Protein AF-A0A8X8GMK7-F1 (afdb_monomer_lite)

Sequence (97 aa):
MPNFPDDIVREMNNEKKAIESTYQDDGNLQKPKKQKNAYTTIKVSREYKELFDVLAHKAFSKRIEFIEEIIESWAKNNGEQEILELFAKGQLPTRRR

Foldseek 3Di:
DDDDDVVVVVVVVVVVVVVVPPPPDPDDPVVPPPPPPDDDDDDDDPVVVVVLVVVCVVVVHDSVVVVVVVVVVVCVVVVVVVQVVCVVVVNRPDDPD

Organism: Staphylococcus hominis (NCBI:txid1290)

Structure (mmCIF, N/CA/C/O backbone):
data_AF-A0A8X8GMK7-F1
#
_entry.id   AF-A0A8X8GMK7-F1
#
loop_
_atom_site.group_PDB
_atom_site.id
_atom_site.type_symbol
_atom_site.label_atom_id
_atom_site.label_alt_id
_atom_site.label_comp_id
_atom_site.label_asym_id
_atom_site.label_entity_id
_atom_site.label_seq_id
_atom_site.pdbx_PDB_ins_code
_atom_site.Cartn_x
_atom_site.Cartn_y
_atom_site.Cartn_z
_atom_site.occupancy
_atom_site.B_iso_or_equiv
_atom_site.auth_seq_id
_atom_site.auth_comp_id
_atom_site.auth_asym_id
_atom_site.auth_atom_id
_atom_site.pdbx_PDB_model_num
ATOM 1 N N . MET A 1 1 ? 40.656 -11.654 69.606 1.00 53.62 1 MET A N 1
ATOM 2 C CA . MET A 1 1 ? 39.896 -11.028 68.504 1.00 53.62 1 MET A CA 1
ATOM 3 C C . MET A 1 1 ? 39.904 -9.527 68.732 1.00 53.62 1 MET A C 1
ATOM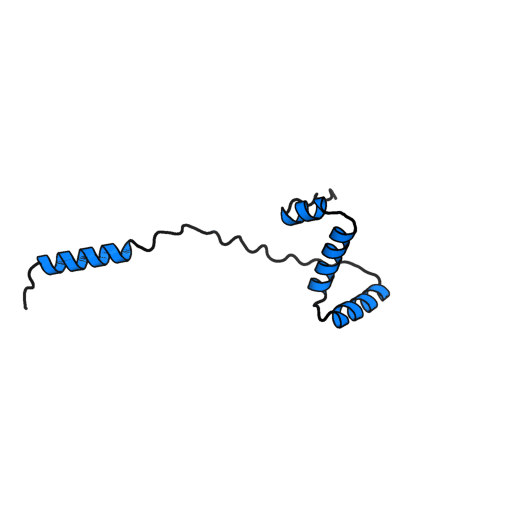 5 O O . MET A 1 1 ? 39.684 -9.145 69.875 1.00 53.62 1 MET A O 1
ATOM 9 N N . PRO A 1 2 ? 40.244 -8.689 67.739 1.00 49.03 2 PRO A N 1
ATOM 10 C CA . PRO A 1 2 ? 40.222 -7.244 67.927 1.00 49.03 2 PRO A CA 1
ATOM 11 C C . PRO A 1 2 ? 38.769 -6.745 67.923 1.00 49.03 2 PRO A C 1
ATOM 13 O O . PRO A 1 2 ? 38.067 -6.891 66.926 1.00 49.03 2 PRO A O 1
ATOM 16 N N . ASN A 1 3 ? 38.326 -6.203 69.061 1.00 60.06 3 ASN A N 1
ATOM 17 C CA . ASN A 1 3 ? 37.055 -5.492 69.206 1.00 60.06 3 ASN A CA 1
ATOM 18 C C . ASN A 1 3 ? 37.198 -4.118 68.545 1.00 60.06 3 ASN A C 1
ATOM 20 O O . ASN A 1 3 ? 37.896 -3.251 69.072 1.00 60.06 3 ASN A O 1
ATOM 24 N N . PHE A 1 4 ? 36.555 -3.929 67.396 1.00 54.84 4 PHE A N 1
ATOM 25 C CA . PHE A 1 4 ? 36.385 -2.602 66.814 1.00 54.84 4 PHE A CA 1
ATOM 26 C C . PHE A 1 4 ? 35.269 -1.857 67.566 1.00 54.84 4 PHE A C 1
ATOM 28 O O . PHE A 1 4 ? 34.264 -2.483 67.903 1.00 54.84 4 PHE A O 1
ATOM 35 N N . PRO A 1 5 ? 35.433 -0.555 67.858 1.00 60.97 5 PRO A N 1
ATOM 36 C CA . PRO A 1 5 ? 34.404 0.243 68.519 1.00 60.97 5 PRO A CA 1
ATOM 37 C C . PRO A 1 5 ? 33.133 0.335 67.656 1.00 60.97 5 PRO A C 1
ATOM 39 O O . PRO A 1 5 ? 33.211 0.558 66.445 1.00 60.97 5 PRO A O 1
ATOM 42 N N . ASP A 1 6 ? 31.969 0.172 68.297 1.00 56.53 6 ASP A N 1
ATOM 43 C CA . ASP A 1 6 ? 30.634 0.071 67.674 1.00 56.53 6 ASP A CA 1
ATOM 44 C C . ASP A 1 6 ? 30.256 1.262 66.770 1.00 56.53 6 ASP A C 1
ATOM 46 O O . ASP A 1 6 ? 29.407 1.135 65.881 1.00 56.53 6 ASP A O 1
ATOM 50 N N . ASP A 1 7 ? 30.911 2.410 66.949 1.00 56.78 7 ASP A N 1
ATOM 51 C CA . ASP A 1 7 ? 30.640 3.629 66.184 1.00 56.78 7 ASP A CA 1
ATOM 52 C C . ASP A 1 7 ? 31.031 3.500 64.701 1.00 56.78 7 ASP A C 1
ATOM 54 O O . ASP A 1 7 ? 30.302 3.978 63.832 1.00 56.78 7 ASP A O 1
ATOM 58 N N . ILE A 1 8 ? 32.095 2.748 64.384 1.00 55.47 8 ILE A N 1
ATOM 59 C CA . ILE A 1 8 ? 32.535 2.517 62.992 1.00 55.47 8 ILE A CA 1
ATOM 60 C C . ILE A 1 8 ? 31.539 1.601 62.257 1.00 55.47 8 ILE A C 1
ATOM 62 O O . ILE A 1 8 ? 31.255 1.777 61.071 1.00 55.47 8 ILE A O 1
ATOM 66 N N . VAL A 1 9 ? 30.951 0.633 62.968 1.00 55.88 9 VAL A N 1
ATOM 67 C CA . VAL A 1 9 ? 29.967 -0.304 62.399 1.00 55.88 9 VAL A CA 1
ATOM 68 C C . VAL A 1 9 ? 28.640 0.405 62.101 1.00 55.88 9 VAL A C 1
ATOM 70 O O . VAL A 1 9 ? 27.962 0.072 61.124 1.00 55.88 9 VAL A O 1
ATOM 73 N N . ARG A 1 10 ? 28.262 1.406 62.908 1.00 54.66 10 ARG A N 1
ATOM 74 C CA . ARG A 1 10 ? 27.065 2.228 62.668 1.00 54.66 10 ARG A CA 1
ATOM 75 C C . ARG A 1 10 ? 27.191 3.103 61.425 1.00 54.66 10 ARG A C 1
ATOM 77 O O . ARG A 1 10 ? 26.233 3.175 60.656 1.00 54.66 10 ARG A O 1
ATOM 84 N N . GLU A 1 11 ? 28.347 3.722 61.212 1.00 53.72 11 GLU A N 1
ATOM 85 C CA . GLU A 1 11 ? 28.585 4.598 60.059 1.00 53.72 11 GLU A CA 1
ATOM 86 C C . GLU A 1 11 ? 28.567 3.798 58.742 1.00 53.72 11 GLU A C 1
ATOM 88 O O . GLU A 1 11 ? 27.818 4.136 57.823 1.00 53.72 11 GLU A O 1
ATOM 93 N N . MET A 1 12 ? 29.217 2.625 58.717 1.00 52.38 12 MET A N 1
ATOM 94 C CA . MET A 1 12 ? 29.182 1.704 57.569 1.00 52.38 12 MET A CA 1
ATOM 95 C C . MET A 1 12 ? 27.779 1.152 57.251 1.00 52.38 12 MET A C 1
ATOM 97 O O . MET A 1 12 ? 27.472 0.857 56.094 1.00 52.38 12 MET A O 1
ATOM 101 N N . ASN A 1 13 ? 26.911 0.982 58.253 1.00 54.53 13 ASN A N 1
ATOM 102 C CA . ASN A 1 13 ? 25.536 0.515 58.036 1.00 54.53 13 ASN A CA 1
ATOM 103 C C . ASN A 1 13 ? 24.609 1.619 57.502 1.00 54.53 13 ASN A C 1
ATOM 105 O O . ASN A 1 13 ? 23.674 1.320 56.755 1.00 54.53 13 ASN A O 1
ATOM 109 N N . ASN A 1 14 ? 24.869 2.883 57.842 1.00 52.59 14 ASN A N 1
ATOM 110 C CA . ASN A 1 14 ? 24.105 4.016 57.320 1.00 52.59 14 ASN A CA 1
ATOM 111 C C . ASN A 1 14 ? 24.487 4.344 55.869 1.00 52.59 14 ASN A C 1
ATOM 113 O O . ASN A 1 14 ? 23.597 4.622 55.065 1.00 52.59 14 ASN A O 1
ATOM 117 N N . GLU A 1 15 ? 25.764 4.214 55.499 1.00 50.28 15 GLU A N 1
ATOM 118 C CA . GLU A 1 15 ? 26.196 4.330 54.099 1.00 50.28 15 GLU A CA 1
ATOM 119 C C . GLU A 1 15 ? 25.602 3.218 53.222 1.00 50.28 15 GLU A C 1
ATOM 121 O O . GLU A 1 15 ? 25.100 3.493 52.133 1.00 50.28 15 GLU A O 1
ATOM 126 N N . LYS A 1 16 ? 25.539 1.969 53.713 1.00 50.47 16 LYS A N 1
ATOM 127 C CA . LYS A 1 16 ? 24.877 0.870 52.983 1.00 50.47 16 LYS A CA 1
ATOM 128 C C . LYS A 1 16 ? 23.379 1.108 52.767 1.00 50.47 16 LYS A C 1
ATOM 130 O O . LYS A 1 16 ? 22.884 0.849 51.673 1.00 50.47 16 LYS A O 1
ATOM 135 N N . LYS A 1 17 ? 22.671 1.665 53.757 1.00 49.53 17 LYS A N 1
ATOM 136 C CA . LYS A 1 17 ? 21.252 2.039 53.608 1.00 49.53 17 LYS A CA 1
ATOM 137 C C . LYS A 1 17 ? 21.028 3.191 52.624 1.00 49.53 17 LYS A C 1
ATOM 139 O O . LYS A 1 17 ? 20.006 3.204 51.943 1.00 49.53 17 LYS A O 1
ATOM 144 N N . ALA A 1 18 ? 21.957 4.143 52.526 1.00 48.66 18 ALA A N 1
ATOM 145 C CA . ALA A 1 18 ? 21.857 5.250 51.574 1.00 48.66 18 ALA A CA 1
ATOM 146 C C . ALA A 1 18 ? 22.052 4.790 50.115 1.00 48.66 18 ALA A C 1
ATOM 148 O O . ALA A 1 18 ? 21.418 5.326 49.205 1.00 48.66 18 ALA A O 1
ATOM 149 N N . ILE A 1 19 ? 22.870 3.755 49.891 1.00 50.47 19 ILE A N 1
ATOM 150 C CA . ILE A 1 19 ? 23.120 3.201 48.552 1.00 50.47 19 ILE A CA 1
ATOM 151 C C . ILE A 1 19 ? 21.961 2.291 48.098 1.00 50.47 19 ILE A C 1
ATOM 153 O O . ILE A 1 19 ? 21.599 2.308 46.923 1.00 50.47 19 ILE A O 1
ATOM 157 N N . GLU A 1 20 ? 21.306 1.568 49.015 1.00 47.34 20 GLU A N 1
ATOM 158 C CA . GLU A 1 20 ? 20.099 0.774 48.704 1.00 47.34 20 GLU A CA 1
ATOM 159 C C . GLU A 1 20 ? 18.844 1.629 48.431 1.00 47.34 20 GLU A C 1
ATOM 161 O O . GLU A 1 20 ? 17.880 1.134 47.853 1.00 47.34 20 GLU A O 1
ATOM 166 N N . SER A 1 21 ? 18.850 2.920 48.788 1.00 50.53 21 SER A N 1
ATOM 167 C CA . SER A 1 21 ? 17.683 3.814 48.685 1.00 50.53 21 SER A CA 1
ATOM 168 C C . SER A 1 21 ? 17.629 4.677 47.410 1.00 50.53 21 SER A C 1
ATOM 170 O O . SER A 1 21 ? 16.716 5.495 47.286 1.00 50.53 21 SER A O 1
ATOM 172 N N . THR A 1 22 ? 18.563 4.524 46.461 1.00 48.31 22 THR A N 1
ATOM 173 C CA . THR A 1 22 ? 18.612 5.369 45.239 1.00 48.31 22 THR A CA 1
ATOM 174 C C . THR A 1 22 ? 18.241 4.632 43.943 1.00 48.31 22 THR A C 1
ATOM 176 O O . THR A 1 22 ? 18.332 5.196 42.860 1.00 48.31 22 THR A O 1
ATOM 179 N N . TYR A 1 23 ? 17.714 3.409 44.021 1.00 46.66 23 TYR A N 1
ATOM 180 C CA . TYR A 1 23 ? 16.940 2.838 42.914 1.00 46.66 23 TYR A CA 1
ATOM 181 C C . TYR A 1 23 ? 15.498 2.695 43.373 1.00 46.66 23 TYR A C 1
ATOM 183 O O . TYR A 1 23 ? 15.010 1.614 43.694 1.00 46.66 23 TYR A O 1
ATOM 191 N N . GLN A 1 24 ? 14.845 3.855 43.463 1.00 44.81 24 GLN A N 1
ATOM 192 C CA . GLN A 1 24 ? 13.397 3.934 43.457 1.00 44.81 24 GLN A CA 1
ATOM 193 C C . GLN A 1 24 ? 12.903 3.199 42.211 1.00 44.81 24 GLN A C 1
ATOM 195 O O . GLN A 1 24 ? 13.209 3.583 41.088 1.00 44.81 24 GLN A O 1
ATOM 200 N N . ASP A 1 25 ? 12.252 2.067 42.455 1.00 44.69 25 ASP A N 1
ATOM 201 C CA . ASP A 1 25 ? 10.926 1.733 41.944 1.00 44.69 25 ASP A CA 1
ATOM 202 C C . ASP A 1 25 ? 10.407 2.676 40.842 1.00 44.69 25 ASP A C 1
ATOM 204 O O . ASP A 1 25 ? 9.477 3.455 41.047 1.00 44.69 25 ASP A O 1
ATOM 208 N N . ASP A 1 26 ? 10.979 2.571 39.640 1.00 43.38 26 ASP A N 1
ATOM 209 C CA . ASP A 1 26 ? 10.242 2.868 38.416 1.00 43.38 26 ASP A CA 1
ATOM 210 C C . ASP A 1 26 ? 9.256 1.721 38.228 1.00 43.38 26 ASP A C 1
ATOM 212 O O . ASP A 1 26 ? 9.471 0.740 37.500 1.00 43.38 26 ASP A O 1
ATOM 216 N N . GLY A 1 27 ? 8.186 1.841 39.009 1.00 40.34 27 GLY A N 1
ATOM 217 C CA . GLY A 1 27 ? 7.087 0.920 39.069 1.00 40.34 27 GLY A CA 1
ATOM 218 C C . GLY A 1 27 ? 6.628 0.598 37.666 1.00 40.34 27 GLY A C 1
ATOM 219 O O . GLY A 1 27 ? 6.255 1.479 36.901 1.00 40.34 27 GLY A O 1
ATOM 220 N N . ASN A 1 28 ? 6.649 -0.694 37.352 1.00 46.03 28 ASN A N 1
ATOM 221 C CA . ASN A 1 28 ? 5.711 -1.302 36.427 1.00 46.03 28 ASN A CA 1
ATOM 222 C C . ASN A 1 28 ? 5.439 -0.440 35.181 1.00 46.03 28 ASN A C 1
ATOM 224 O O . ASN A 1 28 ? 4.286 -0.202 34.815 1.00 46.03 28 ASN A O 1
ATOM 228 N N . LEU A 1 29 ? 6.501 0.010 34.499 1.00 45.72 29 LEU A N 1
ATOM 229 C CA . LEU A 1 29 ? 6.415 0.285 33.075 1.00 45.72 29 LEU A CA 1
ATOM 230 C C . LEU A 1 29 ? 6.065 -1.069 32.469 1.00 45.72 29 LEU A C 1
ATOM 232 O O . LEU A 1 29 ? 6.937 -1.855 32.091 1.00 45.72 29 LEU A O 1
ATOM 236 N N . GLN A 1 30 ? 4.761 -1.369 32.439 1.00 47.50 30 GLN A N 1
ATOM 237 C CA . GLN A 1 30 ? 4.170 -2.275 31.483 1.00 47.50 30 GLN A CA 1
ATOM 238 C C . GLN A 1 30 ? 4.698 -1.761 30.158 1.00 47.50 30 GLN A C 1
ATOM 240 O O . GLN A 1 30 ? 4.139 -0.830 29.581 1.00 47.50 30 GLN A O 1
ATOM 245 N N . LYS A 1 31 ? 5.839 -2.318 29.725 1.00 48.03 31 LYS A N 1
ATOM 246 C CA . LYS A 1 31 ? 6.364 -2.140 28.382 1.00 48.03 31 LYS A CA 1
ATOM 247 C C . LYS A 1 31 ? 5.125 -2.293 27.522 1.00 48.03 31 LYS A C 1
ATOM 249 O O . LYS A 1 31 ? 4.500 -3.356 27.657 1.00 48.03 31 LYS A O 1
ATOM 254 N N . PRO A 1 32 ? 4.702 -1.252 26.778 1.00 47.31 32 PRO A N 1
ATOM 255 C CA . PRO A 1 32 ? 3.470 -1.319 26.016 1.00 47.31 32 PRO A CA 1
ATOM 256 C C . PRO A 1 32 ? 3.561 -2.634 25.272 1.00 47.31 32 PRO A C 1
ATOM 258 O O . PRO A 1 32 ? 4.564 -2.860 24.587 1.00 47.31 32 PRO A O 1
ATOM 261 N N . LYS A 1 33 ? 2.644 -3.569 25.583 1.00 48.94 33 LYS A N 1
ATOM 262 C CA . LYS A 1 33 ? 2.682 -4.922 25.027 1.00 48.94 33 LYS A CA 1
ATOM 263 C C . LYS A 1 33 ? 2.848 -4.687 23.542 1.00 48.9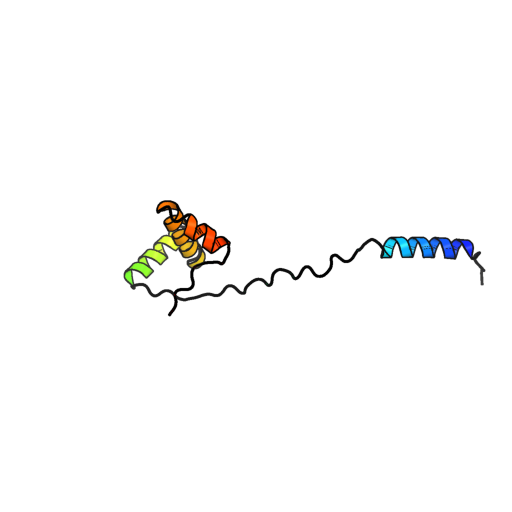4 33 LYS A C 1
ATOM 265 O O . LYS A 1 33 ? 1.915 -4.150 22.952 1.00 48.94 33 LYS A O 1
ATOM 270 N N . LYS A 1 34 ? 4.035 -4.973 22.983 1.00 50.53 34 LYS A N 1
ATOM 271 C CA . LYS A 1 34 ? 4.285 -4.802 21.553 1.00 50.53 34 LYS A CA 1
ATOM 272 C C . LYS A 1 34 ? 3.165 -5.592 20.913 1.00 50.53 34 LYS A C 1
ATOM 274 O O . LYS A 1 34 ? 3.145 -6.819 21.058 1.00 50.53 34 LYS A O 1
ATOM 279 N N . GLN A 1 35 ? 2.167 -4.890 20.375 1.00 56.44 35 GLN A N 1
ATOM 280 C CA . GLN A 1 35 ? 1.065 -5.545 19.704 1.00 56.44 35 GLN A CA 1
ATOM 281 C C . GLN A 1 35 ? 1.760 -6.393 18.658 1.00 56.44 35 GLN A C 1
ATOM 283 O O . GLN A 1 35 ? 2.572 -5.886 17.886 1.00 56.44 35 GLN A O 1
ATOM 288 N N . LYS A 1 36 ? 1.591 -7.713 18.759 1.00 57.78 36 LYS A N 1
ATOM 289 C CA . LYS A 1 36 ? 2.208 -8.618 17.799 1.00 57.78 36 LYS A CA 1
ATOM 290 C C . LYS A 1 36 ? 1.736 -8.131 16.439 1.00 57.78 36 LYS A C 1
ATOM 292 O O . LYS A 1 36 ? 0.526 -8.029 16.248 1.00 57.78 36 LYS A O 1
ATOM 297 N N . ASN A 1 37 ? 2.674 -7.792 15.557 1.00 70.81 37 ASN A N 1
ATOM 298 C CA . ASN A 1 37 ? 2.340 -7.346 14.214 1.00 70.81 37 ASN A CA 1
ATOM 299 C C . ASN A 1 37 ? 1.414 -8.400 13.600 1.00 70.81 37 ASN A C 1
ATOM 301 O O . ASN A 1 37 ? 1.797 -9.561 13.439 1.00 70.81 37 ASN A O 1
ATOM 305 N N . ALA A 1 38 ? 0.162 -8.015 13.368 1.00 78.69 38 ALA A N 1
ATOM 306 C CA . ALA A 1 38 ? -0.833 -8.888 12.783 1.00 78.69 38 ALA A CA 1
ATOM 307 C C . ALA A 1 38 ? -0.715 -8.746 11.270 1.00 78.69 38 ALA A C 1
ATOM 309 O O . ALA A 1 38 ? -1.069 -7.717 10.703 1.00 78.69 38 ALA A O 1
ATOM 310 N N . TYR A 1 39 ? -0.181 -9.775 10.621 1.00 83.81 39 TYR A N 1
ATOM 311 C CA . TYR A 1 39 ? -0.071 -9.799 9.170 1.00 83.81 39 TYR A CA 1
ATOM 312 C C . TYR A 1 39 ? -1.351 -10.363 8.557 1.00 83.81 39 TYR A C 1
ATOM 314 O O . TYR A 1 39 ? -1.930 -11.327 9.060 1.00 83.81 39 TYR A O 1
ATOM 322 N N . THR A 1 40 ? -1.779 -9.765 7.451 1.00 86.69 40 THR A N 1
ATOM 323 C CA . THR A 1 40 ? -2.921 -10.222 6.655 1.00 86.69 40 THR A CA 1
ATOM 324 C C . THR A 1 40 ? -2.520 -10.360 5.189 1.00 86.69 40 THR A C 1
ATOM 326 O O . THR A 1 40 ? -1.442 -9.927 4.782 1.00 86.69 40 THR A O 1
ATOM 329 N N . THR A 1 41 ? -3.368 -10.993 4.383 1.00 88.62 41 THR A N 1
ATOM 330 C CA . THR A 1 41 ? -3.136 -11.190 2.948 1.00 88.62 41 THR A CA 1
ATOM 331 C C . THR A 1 41 ? -4.153 -10.398 2.136 1.00 88.62 41 THR A C 1
ATOM 333 O O . THR A 1 41 ? -5.357 -10.511 2.360 1.00 88.62 41 THR A O 1
ATOM 336 N N . ILE A 1 42 ? -3.668 -9.636 1.155 1.00 88.12 42 ILE A N 1
ATOM 337 C CA . ILE A 1 42 ? -4.492 -8.932 0.167 1.00 88.12 42 ILE A CA 1
ATOM 338 C C . ILE A 1 42 ? -4.418 -9.713 -1.146 1.00 88.12 42 ILE A C 1
ATOM 340 O O . ILE A 1 42 ? -3.337 -10.110 -1.582 1.00 88.12 42 ILE A O 1
ATOM 344 N N . LYS A 1 43 ? -5.571 -9.963 -1.774 1.00 93.00 43 LYS A N 1
ATOM 345 C CA . LYS A 1 43 ? -5.630 -10.586 -3.100 1.00 93.00 43 LYS A CA 1
ATOM 346 C C . LYS A 1 43 ? -5.529 -9.509 -4.173 1.00 93.00 43 LYS A C 1
ATOM 348 O O . LYS A 1 43 ? -6.275 -8.538 -4.140 1.00 93.00 43 LYS A O 1
ATOM 353 N N . VAL A 1 44 ? -4.642 -9.728 -5.134 1.00 92.62 44 VAL A N 1
ATOM 354 C CA . VAL A 1 44 ? -4.450 -8.889 -6.322 1.00 92.62 44 VAL A CA 1
ATOM 355 C C . VAL A 1 44 ? -4.355 -9.788 -7.552 1.00 92.62 44 VAL A C 1
ATOM 357 O O . VAL A 1 44 ? -4.062 -10.981 -7.429 1.00 92.62 44 VAL A O 1
ATOM 360 N N . SER A 1 45 ? -4.620 -9.244 -8.737 1.00 95.94 45 SER A N 1
ATOM 361 C CA . SER A 1 45 ? -4.417 -9.978 -9.987 1.00 95.94 45 SER A CA 1
ATOM 362 C C . SER A 1 45 ? -2.927 -10.228 -10.238 1.00 95.94 45 SER A C 1
ATOM 364 O O . SER A 1 45 ? -2.048 -9.522 -9.736 1.00 95.94 45 SER A O 1
ATOM 366 N N . ARG A 1 46 ? -2.637 -11.276 -11.017 1.00 94.88 46 ARG A N 1
ATOM 367 C CA . ARG A 1 46 ? -1.266 -11.733 -11.269 1.00 94.88 46 ARG A CA 1
ATOM 368 C C . ARG A 1 46 ? -0.393 -10.649 -11.905 1.00 94.88 46 ARG A C 1
ATOM 370 O O . ARG A 1 46 ? 0.729 -10.453 -11.456 1.00 94.88 46 ARG A O 1
ATOM 377 N N . GLU A 1 47 ? -0.926 -9.932 -12.887 1.00 96.06 47 GLU A N 1
ATOM 378 C CA . GLU A 1 47 ? -0.209 -8.871 -13.608 1.00 96.06 47 GLU A CA 1
ATOM 379 C C . GLU A 1 47 ? 0.252 -7.757 -12.659 1.00 96.06 47 GLU A C 1
ATOM 381 O O . GLU A 1 47 ? 1.402 -7.324 -12.694 1.00 96.06 47 GLU A O 1
ATOM 386 N N . TYR A 1 48 ? -0.612 -7.355 -11.725 1.00 94.62 48 TYR A N 1
ATOM 387 C CA . TYR A 1 48 ? -0.280 -6.330 -10.739 1.00 94.62 48 TYR A CA 1
ATOM 388 C C . TYR A 1 48 ? 0.705 -6.831 -9.688 1.00 94.62 48 TYR A C 1
ATOM 390 O O . TYR A 1 48 ? 1.518 -6.048 -9.205 1.00 94.62 48 TYR A O 1
ATOM 398 N N . LYS A 1 49 ? 0.683 -8.127 -9.352 1.00 93.62 49 LYS A N 1
ATOM 399 C CA . LYS A 1 49 ? 1.712 -8.722 -8.493 1.00 93.62 49 LYS A CA 1
ATOM 400 C C . LYS A 1 49 ? 3.089 -8.659 -9.160 1.00 93.62 49 LYS A C 1
ATOM 402 O O . LYS A 1 49 ? 4.065 -8.323 -8.496 1.00 93.62 49 LYS A O 1
ATOM 407 N N . GLU A 1 50 ? 3.173 -8.998 -10.443 1.00 95.06 50 GLU A N 1
ATOM 408 C CA . GLU A 1 50 ? 4.433 -8.959 -11.196 1.00 95.06 50 GLU A CA 1
ATOM 409 C C . GLU A 1 50 ? 4.966 -7.522 -11.293 1.00 95.06 50 GLU A C 1
ATOM 411 O O . GLU A 1 50 ? 6.132 -7.279 -10.981 1.00 95.06 50 GLU A O 1
ATOM 416 N N . LEU A 1 51 ? 4.096 -6.551 -11.596 1.00 95.31 51 LEU A N 1
ATOM 417 C CA . LEU A 1 51 ? 4.448 -5.130 -11.571 1.00 95.31 51 LEU A CA 1
ATOM 418 C C . LEU A 1 51 ? 4.930 -4.680 -10.184 1.00 95.31 51 LEU A C 1
ATOM 420 O O . LEU A 1 51 ? 5.964 -4.024 -10.061 1.00 95.31 51 LEU A O 1
ATOM 424 N N . PHE A 1 52 ? 4.200 -5.052 -9.134 1.00 94.50 52 PHE A N 1
ATOM 425 C CA . PHE A 1 52 ? 4.539 -4.718 -7.755 1.00 94.50 52 PHE A CA 1
ATOM 426 C C . PHE A 1 52 ? 5.913 -5.265 -7.346 1.00 94.50 52 PHE A C 1
ATOM 428 O O . PHE A 1 52 ? 6.694 -4.549 -6.725 1.00 94.50 52 PHE A O 1
ATOM 435 N N . ASP A 1 53 ? 6.238 -6.502 -7.732 1.00 93.00 53 ASP A N 1
ATOM 436 C CA . ASP A 1 53 ? 7.531 -7.122 -7.437 1.00 93.00 53 ASP A CA 1
ATOM 437 C C . ASP A 1 53 ? 8.698 -6.360 -8.081 1.00 93.00 53 ASP A C 1
ATOM 439 O O . ASP A 1 53 ? 9.724 -6.138 -7.434 1.00 93.00 53 ASP A O 1
ATOM 443 N N . VAL A 1 54 ? 8.525 -5.908 -9.326 1.00 95.56 54 VAL A N 1
ATOM 444 C CA . VAL A 1 54 ? 9.523 -5.091 -10.034 1.00 95.56 54 VAL A CA 1
ATOM 445 C C . VAL A 1 54 ? 9.696 -3.728 -9.363 1.00 95.56 54 VAL A C 1
ATOM 447 O O . VAL A 1 54 ? 10.826 -3.272 -9.176 1.00 95.56 54 VAL A O 1
ATOM 450 N N . LEU A 1 55 ? 8.595 -3.080 -8.977 1.00 94.50 55 LEU A N 1
ATOM 451 C CA . LEU A 1 55 ? 8.630 -1.773 -8.319 1.00 94.50 55 LEU A CA 1
ATOM 452 C C . LEU A 1 55 ? 9.276 -1.846 -6.930 1.00 94.50 55 LEU A C 1
ATOM 454 O O . LEU A 1 55 ? 10.156 -1.039 -6.639 1.00 94.50 55 LEU A O 1
ATOM 458 N N . ALA A 1 56 ? 8.914 -2.843 -6.119 1.00 93.81 56 ALA A N 1
ATOM 459 C CA . ALA A 1 56 ? 9.507 -3.057 -4.800 1.00 93.81 56 ALA A CA 1
ATOM 460 C C . ALA A 1 56 ? 11.020 -3.303 -4.899 1.00 93.81 56 ALA A C 1
ATOM 462 O O . ALA A 1 56 ? 11.802 -2.707 -4.160 1.00 93.81 56 ALA A O 1
ATOM 463 N N . HIS A 1 57 ? 11.444 -4.127 -5.866 1.00 94.06 57 HIS A N 1
ATOM 464 C CA . HIS A 1 57 ? 12.860 -4.375 -6.122 1.00 94.06 57 HIS A CA 1
ATOM 465 C C . HIS A 1 57 ? 13.597 -3.098 -6.547 1.00 94.06 57 HIS A C 1
ATOM 467 O O . HIS A 1 57 ? 14.688 -2.822 -6.057 1.00 94.06 57 HIS A O 1
ATOM 473 N N . LYS A 1 58 ? 13.000 -2.292 -7.435 1.00 93.88 58 LYS A N 1
ATOM 474 C CA . LYS A 1 58 ? 13.580 -1.017 -7.887 1.00 93.88 58 LYS A CA 1
ATOM 475 C C . LYS A 1 58 ? 13.715 0.002 -6.750 1.00 93.88 58 LYS A C 1
ATOM 477 O O . LYS A 1 58 ? 14.663 0.780 -6.756 1.00 93.88 58 LYS A O 1
ATOM 482 N N . ALA A 1 59 ? 12.791 -0.013 -5.793 1.00 90.75 59 ALA A N 1
ATOM 483 C CA . ALA A 1 59 ? 12.826 0.833 -4.603 1.00 90.75 59 ALA A CA 1
ATOM 484 C C . ALA A 1 59 ? 13.800 0.333 -3.516 1.00 90.75 59 ALA A C 1
ATOM 486 O O . ALA A 1 59 ? 13.971 1.016 -2.514 1.00 90.75 59 ALA A O 1
ATOM 487 N N . PHE A 1 60 ? 14.437 -0.835 -3.692 1.00 91.75 60 PHE A N 1
ATOM 488 C CA . PHE A 1 60 ? 15.227 -1.516 -2.654 1.00 91.75 60 PHE A CA 1
ATOM 489 C C . PHE A 1 60 ? 14.453 -1.748 -1.338 1.00 91.75 60 PHE A C 1
ATOM 491 O O . PHE A 1 60 ? 15.054 -1.868 -0.271 1.00 91.75 60 PHE A O 1
ATOM 498 N N . SER A 1 61 ? 13.125 -1.869 -1.418 1.00 90.19 61 SER A N 1
ATOM 499 C CA . SER A 1 61 ? 12.237 -2.020 -0.261 1.00 90.19 61 SER A CA 1
ATOM 500 C C . SER A 1 61 ? 11.703 -3.444 -0.147 1.00 90.19 61 SER A C 1
ATOM 502 O O . SER A 1 61 ? 11.468 -4.137 -1.145 1.00 90.19 61 SER A O 1
ATOM 504 N N . LYS A 1 62 ? 11.445 -3.905 1.083 1.00 91.88 62 LYS A N 1
ATOM 505 C CA . LYS A 1 62 ? 10.690 -5.151 1.270 1.00 91.88 62 LYS A CA 1
ATOM 506 C C . LYS A 1 62 ? 9.256 -4.935 0.809 1.00 91.88 62 LYS A C 1
ATOM 508 O O . LYS A 1 62 ? 8.687 -3.873 1.015 1.00 91.88 62 LYS A O 1
ATOM 513 N N . ARG A 1 63 ? 8.625 -5.984 0.277 1.00 88.94 63 ARG A N 1
ATOM 514 C CA . ARG A 1 63 ? 7.225 -5.937 -0.180 1.00 88.94 63 ARG A CA 1
ATOM 515 C C . ARG A 1 63 ? 6.272 -5.324 0.855 1.00 88.94 63 ARG A C 1
ATOM 517 O O . ARG A 1 63 ? 5.429 -4.518 0.503 1.00 88.94 63 ARG A O 1
ATOM 524 N N . ILE A 1 64 ? 6.400 -5.708 2.124 1.00 90.44 64 ILE A N 1
ATOM 525 C CA . ILE A 1 64 ? 5.514 -5.213 3.189 1.00 90.44 64 ILE A CA 1
ATOM 526 C C . ILE A 1 64 ? 5.714 -3.709 3.399 1.00 90.44 64 ILE A C 1
ATOM 528 O O . ILE A 1 64 ? 4.753 -2.958 3.299 1.00 90.44 64 ILE A O 1
ATOM 532 N N . GLU A 1 65 ? 6.963 -3.284 3.591 1.00 90.44 65 GLU A N 1
ATOM 533 C CA . GLU A 1 65 ? 7.336 -1.874 3.777 1.00 90.44 65 GLU A CA 1
ATOM 534 C C . GLU A 1 65 ? 6.899 -1.027 2.568 1.00 90.44 65 GLU 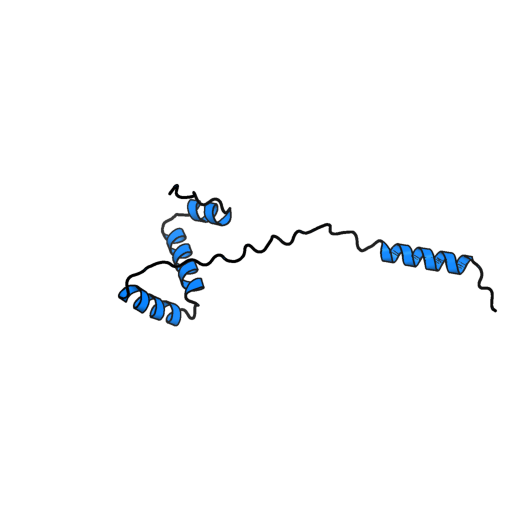A C 1
ATOM 536 O O . GLU A 1 65 ? 6.350 0.056 2.724 1.00 90.44 65 GLU A O 1
ATOM 541 N N . PHE A 1 66 ? 7.047 -1.566 1.356 1.00 93.56 66 PHE A N 1
ATOM 542 C CA . PHE A 1 66 ? 6.628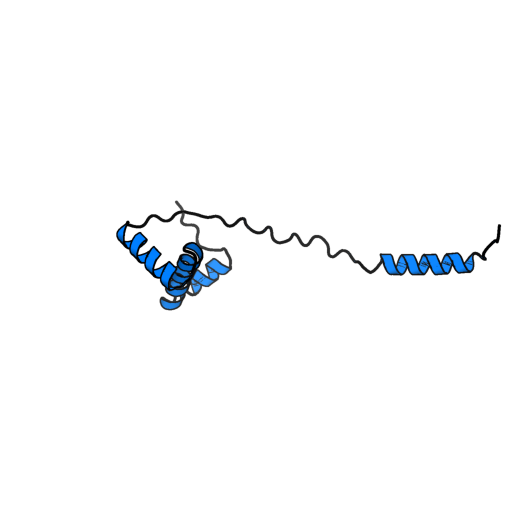 -0.895 0.129 1.00 93.56 66 PHE A CA 1
ATOM 543 C C . PHE A 1 66 ? 5.100 -0.752 0.019 1.00 93.56 66 PHE A C 1
ATOM 545 O O . PHE A 1 66 ? 4.609 0.266 -0.458 1.00 93.56 66 PHE A O 1
ATOM 552 N N . ILE A 1 67 ? 4.323 -1.740 0.481 1.00 93.44 67 ILE A N 1
ATOM 553 C CA . ILE A 1 67 ? 2.856 -1.622 0.557 1.00 93.44 67 ILE A CA 1
ATOM 554 C C . ILE A 1 67 ? 2.457 -0.540 1.564 1.00 93.44 67 ILE A C 1
ATOM 556 O O . ILE A 1 67 ? 1.578 0.264 1.263 1.00 93.44 67 ILE A O 1
ATOM 560 N N . GLU A 1 68 ? 3.090 -0.513 2.737 1.00 92.25 68 GLU A N 1
ATOM 561 C CA . GLU A 1 68 ? 2.827 0.492 3.774 1.00 92.25 68 GLU A CA 1
ATOM 562 C C . GLU A 1 68 ? 3.122 1.909 3.254 1.00 92.25 68 GLU A C 1
ATOM 564 O O . GLU A 1 68 ? 2.273 2.794 3.365 1.00 92.25 68 GLU A O 1
ATOM 569 N N . GLU A 1 69 ? 4.253 2.096 2.570 1.00 92.62 69 GLU A N 1
ATOM 570 C CA . GLU A 1 69 ? 4.631 3.366 1.942 1.00 92.62 69 GLU A CA 1
ATOM 571 C C . GLU A 1 69 ? 3.629 3.816 0.868 1.00 92.62 69 GLU A C 1
ATOM 573 O O . GLU A 1 69 ? 3.255 4.992 0.822 1.00 92.62 69 GLU A O 1
ATOM 578 N N . ILE A 1 70 ? 3.153 2.894 0.021 1.00 93.12 70 ILE A N 1
ATOM 579 C CA . ILE A 1 70 ? 2.131 3.192 -0.994 1.00 93.12 70 ILE A CA 1
ATOM 580 C C . ILE A 1 70 ? 0.831 3.650 -0.329 1.00 93.12 70 ILE A C 1
ATOM 582 O O . ILE A 1 70 ? 0.239 4.632 -0.778 1.00 93.12 70 ILE A O 1
ATOM 586 N N . ILE A 1 71 ? 0.386 2.962 0.727 1.00 92.50 71 ILE A N 1
ATOM 587 C CA . ILE A 1 71 ? -0.855 3.299 1.437 1.00 92.50 71 ILE A CA 1
ATOM 588 C C . ILE A 1 71 ? -0.746 4.692 2.060 1.00 92.50 71 ILE A C 1
ATOM 590 O O . ILE A 1 71 ? -1.631 5.525 1.856 1.00 92.50 71 ILE A O 1
ATOM 594 N N . GLU A 1 72 ? 0.348 4.972 2.771 1.00 90.62 72 GLU A N 1
ATOM 595 C CA . GLU A 1 72 ? 0.570 6.283 3.380 1.00 90.62 72 GLU A CA 1
ATOM 596 C C . GLU A 1 72 ? 0.664 7.401 2.341 1.00 90.62 72 GLU A C 1
ATOM 598 O O . GLU A 1 72 ? 0.067 8.464 2.513 1.00 90.62 72 GLU A O 1
ATOM 603 N N . SER A 1 73 ? 1.415 7.171 1.263 1.00 91.81 73 SER A N 1
ATOM 604 C CA . SER A 1 73 ? 1.620 8.160 0.204 1.00 91.81 73 SER A CA 1
ATOM 605 C C . SER A 1 73 ? 0.320 8.460 -0.528 1.00 91.81 73 SER A C 1
ATOM 607 O O . SER A 1 73 ? 0.010 9.620 -0.790 1.00 91.81 73 SER A O 1
ATOM 609 N N . TRP A 1 74 ? -0.476 7.430 -0.822 1.00 94.31 74 TRP A N 1
ATOM 610 C CA . TRP A 1 74 ? -1.789 7.609 -1.426 1.00 94.31 74 TRP A CA 1
ATOM 611 C C . TRP A 1 74 ? -2.709 8.417 -0.505 1.00 94.31 74 TRP A C 1
ATOM 613 O O . TRP A 1 74 ? -3.310 9.385 -0.962 1.00 94.31 74 TRP A O 1
ATOM 623 N N . ALA A 1 75 ? -2.775 8.097 0.790 1.00 91.19 75 ALA A N 1
ATOM 624 C CA . ALA A 1 75 ? -3.617 8.835 1.730 1.00 91.19 75 ALA A CA 1
ATOM 625 C C . ALA A 1 75 ? -3.210 10.317 1.841 1.00 91.19 75 ALA A C 1
ATOM 627 O O . ALA A 1 75 ? -4.064 11.199 1.750 1.00 91.19 75 ALA A O 1
ATOM 628 N N . LYS A 1 76 ? -1.903 10.604 1.940 1.00 90.88 76 LYS A N 1
ATOM 629 C CA . LYS A 1 76 ? -1.367 11.979 1.962 1.00 90.88 76 LYS A CA 1
ATOM 630 C C . LYS A 1 76 ? -1.712 12.747 0.680 1.00 90.88 76 LYS A C 1
ATOM 632 O O . LYS A 1 76 ? -2.165 13.885 0.750 1.00 90.88 76 LYS A O 1
ATOM 637 N N . ASN A 1 77 ? -1.546 12.118 -0.484 1.00 93.25 77 ASN A N 1
ATOM 638 C CA . ASN A 1 77 ? -1.764 12.767 -1.781 1.00 93.25 77 ASN A CA 1
ATOM 639 C C . ASN A 1 77 ? -3.245 13.014 -2.108 1.00 93.25 77 ASN A C 1
ATOM 641 O O . ASN A 1 77 ? -3.541 13.896 -2.909 1.00 93.25 77 ASN A O 1
ATOM 645 N N . ASN A 1 78 ? -4.165 12.257 -1.503 1.00 91.88 78 ASN A N 1
ATOM 646 C CA . ASN A 1 78 ? -5.608 12.421 -1.707 1.00 91.88 78 ASN A CA 1
ATOM 647 C C . ASN A 1 78 ? -6.290 13.257 -0.611 1.00 91.88 78 ASN A C 1
ATOM 649 O O . ASN A 1 78 ? -7.503 13.430 -0.649 1.00 91.88 78 ASN A O 1
ATOM 653 N N . GLY A 1 79 ? -5.531 13.804 0.345 1.00 87.44 79 GLY A N 1
ATOM 654 C CA . GLY A 1 79 ? -6.087 14.634 1.416 1.00 87.44 79 GLY A CA 1
ATOM 655 C C . GLY A 1 79 ? -6.809 13.846 2.513 1.00 87.44 79 GLY A C 1
ATOM 656 O O . GLY A 1 79 ? -7.560 14.433 3.286 1.00 87.44 79 GLY A O 1
ATOM 657 N N . GLU A 1 80 ? -6.551 12.541 2.638 1.00 89.50 80 GLU A N 1
ATOM 658 C CA . GLU A 1 80 ? -7.149 11.648 3.644 1.00 89.50 80 GLU A CA 1
ATOM 659 C C . GLU A 1 80 ? -6.456 11.783 5.017 1.00 89.50 80 GLU A C 1
ATOM 661 O O . GLU A 1 80 ? -6.142 10.801 5.699 1.00 89.50 80 GLU A O 1
ATOM 666 N N . GLN A 1 81 ? -6.174 13.023 5.425 1.00 85.81 81 GLN A N 1
ATOM 667 C CA . GLN A 1 81 ? -5.425 13.330 6.643 1.00 85.81 81 GLN A CA 1
ATOM 668 C C . GLN A 1 81 ? -6.180 12.863 7.896 1.00 85.81 81 GLN A C 1
ATOM 670 O O . GLN A 1 81 ? -5.577 12.309 8.813 1.00 85.81 81 GLN A O 1
ATOM 675 N N . GLU A 1 82 ? -7.507 13.006 7.902 1.00 86.31 82 GLU A N 1
ATOM 676 C CA . GLU A 1 82 ? -8.371 12.548 8.995 1.00 86.31 82 GLU A CA 1
ATOM 677 C C . GLU A 1 82 ? -8.279 11.028 9.194 1.00 86.31 82 GLU A C 1
ATOM 679 O O . GLU A 1 82 ? -8.192 10.546 10.324 1.00 86.31 82 GLU A O 1
ATOM 684 N N . ILE A 1 83 ? -8.223 10.256 8.101 1.00 87.56 83 ILE A N 1
ATOM 685 C CA . ILE A 1 83 ? -8.071 8.796 8.159 1.00 87.56 83 ILE A CA 1
ATOM 686 C C . ILE A 1 83 ? -6.691 8.420 8.708 1.00 87.56 83 ILE A C 1
ATOM 688 O O . ILE A 1 83 ? -6.593 7.508 9.532 1.00 87.56 83 ILE A O 1
ATOM 692 N N . LEU A 1 84 ? -5.632 9.128 8.303 1.00 87.06 84 LEU A N 1
ATOM 693 C CA . LEU A 1 84 ? -4.281 8.919 8.835 1.00 87.06 84 LEU A CA 1
ATOM 694 C C . LEU A 1 84 ? -4.199 9.233 10.335 1.00 87.06 84 LEU A C 1
ATOM 696 O O . LEU A 1 84 ? -3.561 8.490 11.083 1.00 87.06 84 LEU A O 1
ATOM 700 N N . GLU A 1 85 ? -4.880 10.279 10.803 1.00 88.12 85 GLU A N 1
ATOM 701 C CA . GLU A 1 85 ? -4.961 10.594 12.231 1.00 88.12 85 GLU A CA 1
ATOM 702 C C . GLU A 1 85 ? -5.726 9.530 13.023 1.00 88.12 85 GLU A C 1
ATOM 704 O O . GLU A 1 85 ? -5.293 9.131 14.107 1.00 88.12 85 GLU A O 1
ATOM 709 N N . LEU A 1 86 ? -6.855 9.049 12.493 1.00 87.69 86 LEU A N 1
ATOM 710 C CA . LEU A 1 86 ? -7.617 7.957 13.100 1.00 87.69 86 LEU A CA 1
ATOM 711 C C . LEU A 1 86 ? -6.799 6.661 13.135 1.00 87.69 86 LEU A C 1
ATOM 713 O O . LEU A 1 86 ? -6.839 5.942 14.135 1.00 87.69 86 LEU A O 1
ATOM 717 N N . PHE A 1 87 ? -6.021 6.383 12.086 1.00 87.75 87 PHE A N 1
ATOM 718 C CA . PHE A 1 87 ? -5.091 5.257 12.042 1.00 87.75 87 PHE A CA 1
ATOM 719 C C . PHE A 1 87 ? -4.004 5.367 13.113 1.00 87.75 87 PHE A C 1
ATOM 721 O O . PHE A 1 87 ? -3.828 4.426 13.885 1.00 87.75 87 PHE A O 1
ATOM 728 N N . ALA A 1 88 ? -3.351 6.526 13.238 1.00 85.25 88 ALA A N 1
ATOM 729 C CA . ALA A 1 88 ? -2.339 6.774 14.267 1.00 85.25 88 ALA A CA 1
ATOM 730 C C . ALA A 1 88 ? -2.899 6.629 15.695 1.00 85.25 88 ALA A C 1
ATOM 732 O O . ALA A 1 88 ? -2.194 6.194 16.605 1.00 85.25 88 ALA A O 1
ATOM 733 N N . LYS A 1 89 ? -4.185 6.949 15.889 1.00 87.44 89 LYS A N 1
ATOM 734 C CA . LYS A 1 89 ? -4.910 6.785 17.161 1.00 87.44 89 LYS A CA 1
ATOM 735 C C . LYS A 1 89 ? -5.442 5.359 17.383 1.00 87.44 89 LYS A C 1
ATOM 737 O O . LYS A 1 89 ? -5.985 5.083 18.450 1.00 87.44 89 LYS A O 1
ATOM 742 N N . GLY A 1 90 ? -5.318 4.453 16.407 1.00 81.88 90 GLY A N 1
ATOM 743 C CA . GLY A 1 90 ? -5.877 3.095 16.466 1.00 81.88 90 GLY A CA 1
ATOM 744 C C . GLY A 1 90 ? -7.412 3.050 16.425 1.00 81.88 90 GLY A C 1
ATOM 745 O O . GLY A 1 90 ? -8.014 2.067 16.851 1.00 81.88 90 GLY A O 1
ATOM 746 N N . GLN A 1 91 ? -8.046 4.115 15.933 1.00 82.88 91 GLN A N 1
ATOM 747 C CA . GLN A 1 91 ? -9.494 4.346 15.938 1.00 82.88 91 GLN A CA 1
ATOM 748 C C . GLN A 1 91 ? -10.113 4.233 14.538 1.00 82.88 91 GLN A C 1
ATOM 750 O O . GLN A 1 91 ? -11.149 4.842 14.268 1.00 82.88 91 GLN A O 1
ATOM 755 N N . LEU A 1 92 ? -9.495 3.468 13.630 1.00 79.69 92 LEU A N 1
ATOM 756 C CA . LEU A 1 92 ? -10.093 3.230 12.317 1.00 79.69 92 LEU A CA 1
ATOM 757 C C . LEU A 1 92 ? -11.513 2.668 12.486 1.00 79.69 92 LEU A C 1
ATOM 759 O O . LEU A 1 92 ? -11.702 1.725 13.265 1.00 79.69 92 LEU A O 1
ATOM 763 N N . PRO A 1 93 ? -12.512 3.216 11.768 1.00 72.31 93 PRO A N 1
ATOM 764 C CA . PRO A 1 93 ? -13.878 2.743 11.879 1.00 72.31 93 PRO A CA 1
ATOM 765 C C . PRO A 1 93 ? -13.916 1.260 11.518 1.00 72.31 93 PRO A C 1
ATOM 767 O O . PRO A 1 93 ? -13.568 0.850 10.407 1.00 72.31 93 PRO A O 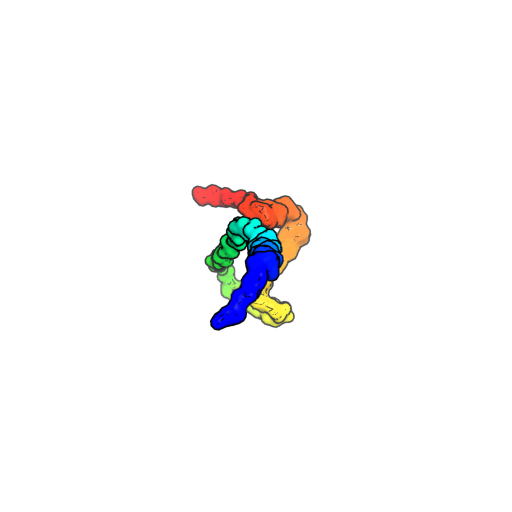1
ATOM 770 N N . THR A 1 94 ? -14.321 0.429 12.478 1.00 69.50 94 THR A N 1
ATOM 771 C CA . THR A 1 94 ? -14.532 -0.989 12.212 1.00 69.50 94 THR A CA 1
ATOM 772 C C . THR A 1 94 ? -15.679 -1.097 11.220 1.00 69.50 94 THR A C 1
ATOM 774 O O . THR A 1 94 ? -16.821 -0.735 11.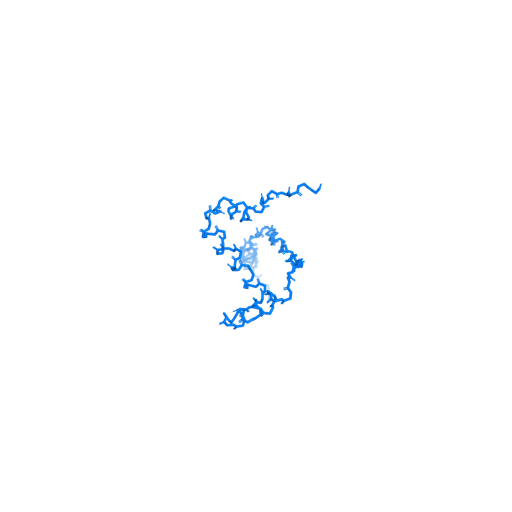508 1.00 69.50 94 THR A O 1
ATOM 777 N N . ARG A 1 95 ? -15.379 -1.584 10.014 1.00 57.44 95 ARG A N 1
ATOM 778 C CA . ARG A 1 95 ? -16.421 -1.937 9.053 1.00 57.44 95 ARG A CA 1
ATOM 779 C C . ARG A 1 95 ? -17.296 -2.999 9.720 1.00 57.44 95 ARG A C 1
ATOM 781 O O . ARG A 1 95 ? -16.823 -4.116 9.940 1.00 57.44 95 ARG A O 1
ATOM 788 N N . ARG A 1 96 ? -18.540 -2.646 10.075 1.00 49.47 96 ARG A N 1
ATOM 789 C CA . ARG A 1 96 ? -19.539 -3.632 10.508 1.00 49.47 96 ARG A CA 1
ATOM 790 C C . ARG A 1 96 ? -19.663 -4.645 9.367 1.00 49.47 96 ARG A C 1
ATOM 792 O O . ARG A 1 96 ? -19.962 -4.252 8.239 1.00 49.47 96 ARG A O 1
ATOM 799 N N . ARG A 1 97 ? -19.270 -5.888 9.644 1.00 43.31 97 ARG A N 1
ATOM 800 C CA . ARG A 1 97 ? -19.431 -7.011 8.719 1.00 43.31 97 ARG A CA 1
ATOM 801 C C . ARG A 1 97 ? -20.897 -7.379 8.599 1.00 43.31 97 ARG A C 1
ATOM 803 O O . ARG A 1 97 ? -21.597 -7.257 9.628 1.00 43.31 97 ARG A O 1
#

Radius of gyration: 29.48 Å; chains: 1; bounding box: 60×26×83 Å

pLDDT: mean 73.96, std 19.69, range [40.34, 96.06]

Secondary structure (DSSP, 8-state):
-----HHHHHHHHHHHHHHHTSS---TT-----------------HHHHHHHHHHHHHTT--HHHHHHHHHHHHHHHTT-HHHHHHHHTT-------